Protein AF-A0A6A4W3W8-F1 (afdb_monomer)

Solvent-accessible surface area (backbone atoms only — not comparable to full-atom values): 4185 Å² total; per-residue (Å²): 122,64,83,70,40,48,67,54,58,51,50,50,55,47,48,52,61,56,41,48,90,79,46,79,70,92,42,73,67,56,41,53,53,45,46,66,52,44,58,72,72,51,60,64,67,60,55,50,55,47,56,68,45,35,66,57,50,52,52,48,33,74,73,67,36,78,68,72,73,111

Mean predicted aligned error: 5.41 Å

Organism: Amphibalanus amphitrite (NCBI:txid1232801)

Secondary structure (DSSP, 8-state):
--TT-HHHHHHHHHHHHHSGGG---SSHHHHHHHHHHHGGGS-HHHHHHHHHTHHHHHHHHHHH-GGGG-

InterPro domains:
  IPR036397 Ribonuclease H superfamily [G3DSA:3.30.420.10] (1-68)

Nearest PDB structures (foldseek):
  7e8j-assembly1_B  TM=4.664E-01  e=8.834E+00  Thermococcus celer Vu 13 = JCM 8558
  5hqo-assembly1_A  TM=3.797E-01  e=6.276E+00  Equus caballus
  3af9-assembly1_X  TM=3.796E-01  e=9.351E+00  Equus caballus

Radius of gyratio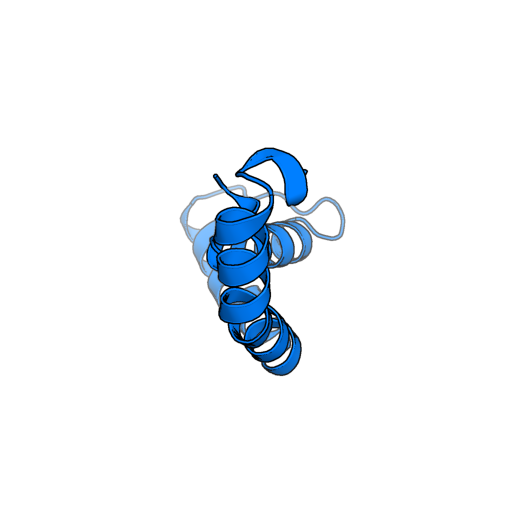n: 15.33 Å; Cα contacts (8 Å, |Δi|>4): 38; chains: 1; bounding box: 34×21×39 Å

Structure (mmCIF, N/CA/C/O backbone):
data_AF-A0A6A4W3W8-F1
#
_entry.id   AF-A0A6A4W3W8-F1
#
loop_
_atom_site.group_PDB
_atom_site.id
_atom_site.type_symbol
_atom_site.label_atom_id
_atom_site.label_alt_id
_atom_site.label_comp_id
_atom_site.label_asym_id
_atom_site.label_entity_id
_atom_site.label_seq_id
_atom_site.pdbx_PDB_ins_code
_atom_site.Cartn_x
_atom_site.Cartn_y
_atom_site.Cartn_z
_atom_site.occupancy
_atom_site.B_iso_or_equiv
_atom_site.auth_seq_id
_atom_site.auth_comp_id
_atom_site.auth_asym_id
_atom_site.auth_atom_id
_atom_site.pdbx_PDB_model_num
ATOM 1 N N . MET A 1 1 ? 5.972 11.718 -12.347 1.00 58.69 1 MET A N 1
ATOM 2 C CA . MET A 1 1 ? 6.138 10.295 -12.711 1.00 58.69 1 MET A CA 1
ATOM 3 C C . MET A 1 1 ? 5.862 9.371 -11.521 1.00 58.69 1 MET A C 1
ATOM 5 O O . MET A 1 1 ? 6.795 8.974 -10.831 1.00 58.69 1 MET A O 1
ATOM 9 N N . PRO A 1 2 ? 4.586 9.033 -11.281 1.00 60.03 2 PRO A N 1
ATOM 10 C CA . PRO A 1 2 ? 4.154 7.925 -10.426 1.00 60.03 2 PRO A CA 1
ATOM 11 C C . PRO A 1 2 ? 4.781 6.569 -10.735 1.00 60.03 2 PRO A C 1
ATOM 13 O O . PRO A 1 2 ? 5.282 5.892 -9.845 1.00 60.03 2 PRO A O 1
ATOM 16 N N . ALA A 1 3 ? 4.802 6.205 -12.021 1.00 63.12 3 ALA A N 1
ATOM 17 C CA . ALA A 1 3 ? 5.096 4.851 -12.491 1.00 63.12 3 ALA A CA 1
ATOM 18 C C . ALA A 1 3 ? 6.523 4.359 -12.183 1.00 63.12 3 ALA A C 1
ATOM 20 O O . ALA A 1 3 ? 6.772 3.158 -12.107 1.00 63.12 3 ALA A O 1
ATOM 21 N N . ILE A 1 4 ? 7.463 5.282 -11.955 1.00 70.94 4 ILE A N 1
ATOM 22 C CA . ILE A 1 4 ? 8.840 4.953 -11.556 1.00 70.94 4 ILE A CA 1
ATOM 23 C C . ILE A 1 4 ? 8.928 4.639 -10.057 1.00 70.94 4 ILE A C 1
ATOM 25 O O . ILE A 1 4 ? 9.854 3.954 -9.637 1.00 70.94 4 ILE A O 1
ATOM 29 N N . ARG A 1 5 ? 7.988 5.132 -9.237 1.00 80.25 5 ARG A N 1
ATOM 30 C CA . ARG A 1 5 ? 8.015 5.025 -7.774 1.00 80.25 5 ARG A CA 1
ATOM 31 C C . ARG A 1 5 ? 7.144 3.846 -7.322 1.00 80.25 5 ARG A C 1
ATOM 33 O O . ARG A 1 5 ? 5.934 4.016 -7.175 1.00 80.25 5 ARG A O 1
ATOM 40 N N . PRO A 1 6 ? 7.714 2.672 -6.988 1.00 82.56 6 PRO A N 1
ATOM 41 C CA . PRO A 1 6 ? 6.919 1.490 -6.631 1.00 82.56 6 PRO A CA 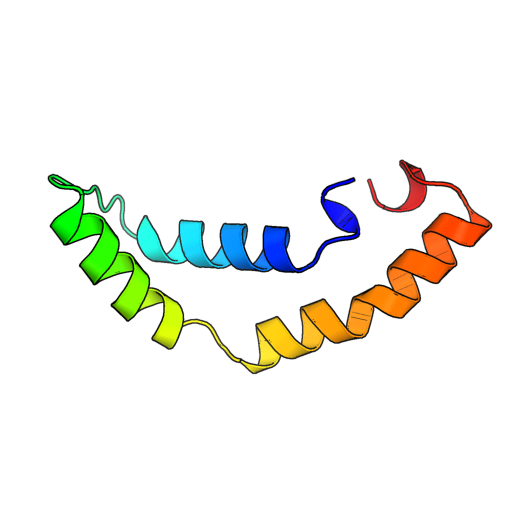1
ATOM 42 C C . PRO A 1 6 ? 6.066 1.699 -5.390 1.00 82.56 6 PRO A C 1
ATOM 44 O O . PRO A 1 6 ? 5.042 1.045 -5.220 1.00 82.56 6 PRO A O 1
ATOM 47 N N . ILE A 1 7 ? 6.481 2.630 -4.528 1.00 85.62 7 ILE A N 1
ATOM 48 C CA . ILE A 1 7 ? 5.741 3.001 -3.329 1.00 85.62 7 ILE A CA 1
ATOM 49 C C . ILE A 1 7 ? 4.316 3.468 -3.653 1.00 85.62 7 ILE A C 1
ATOM 51 O O . ILE A 1 7 ? 3.414 3.228 -2.861 1.00 85.62 7 ILE A O 1
ATOM 55 N N . GLU A 1 8 ? 4.073 4.076 -4.817 1.00 86.69 8 GLU A N 1
ATOM 56 C CA . GLU A 1 8 ? 2.722 4.479 -5.220 1.00 86.69 8 GLU A CA 1
ATOM 57 C C . GLU A 1 8 ? 1.841 3.274 -5.537 1.00 86.69 8 GLU A C 1
ATOM 59 O O . GLU A 1 8 ? 0.698 3.211 -5.085 1.00 86.69 8 GLU A O 1
ATOM 64 N N . THR A 1 9 ? 2.395 2.273 -6.220 1.00 87.25 9 THR A N 1
ATOM 65 C CA . THR A 1 9 ? 1.716 0.995 -6.457 1.00 87.25 9 THR A CA 1
ATOM 66 C C . THR A 1 9 ? 1.447 0.264 -5.143 1.00 87.25 9 THR A C 1
ATOM 68 O O . THR A 1 9 ? 0.351 -0.254 -4.938 1.00 87.25 9 THR A O 1
ATOM 71 N N . VAL A 1 10 ? 2.397 0.286 -4.202 1.00 88.38 10 VAL A N 1
ATOM 72 C CA . VAL A 1 10 ? 2.202 -0.269 -2.851 1.00 88.38 10 VAL A CA 1
ATOM 73 C C . VAL A 1 10 ? 1.058 0.445 -2.123 1.00 88.38 10 VAL A C 1
ATOM 75 O O . VAL A 1 10 ? 0.186 -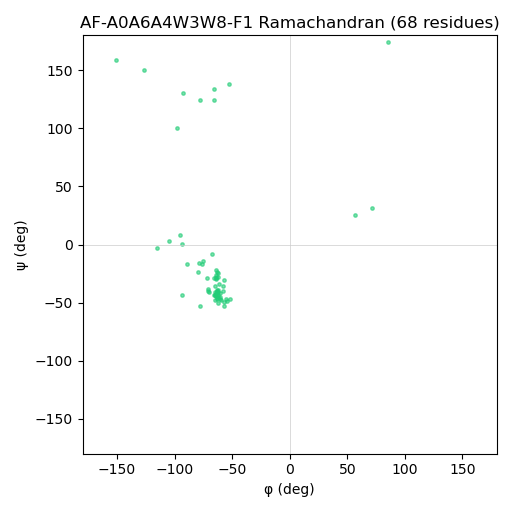0.214 -1.554 1.00 88.38 10 VAL A O 1
ATOM 78 N N . TRP A 1 11 ? 0.999 1.780 -2.178 1.00 89.81 11 TRP A N 1
ATOM 79 C CA . TRP A 1 11 ? -0.108 2.546 -1.599 1.00 89.81 11 TRP A CA 1
ATOM 80 C C . TRP A 1 11 ? -1.448 2.243 -2.270 1.00 89.81 11 TRP A C 1
ATOM 82 O O . TRP A 1 11 ? -2.457 2.144 -1.571 1.00 89.81 11 TRP A O 1
ATOM 92 N N . ALA A 1 12 ? -1.475 2.061 -3.591 1.00 90.06 12 ALA A N 1
ATOM 93 C CA . ALA A 1 12 ? -2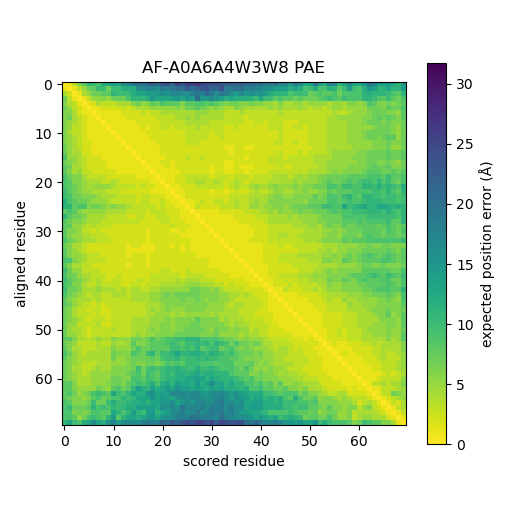.684 1.699 -4.323 1.00 90.06 12 ALA A CA 1
ATOM 94 C C . ALA A 1 12 ? -3.225 0.325 -3.889 1.00 90.06 12 ALA A C 1
ATOM 96 O O . ALA A 1 12 ? -4.411 0.209 -3.570 1.00 90.06 12 ALA A O 1
ATOM 97 N N . LEU A 1 13 ? -2.353 -0.684 -3.781 1.00 91.06 13 LEU A N 1
ATOM 98 C CA . LEU A 1 13 ? -2.709 -2.024 -3.298 1.00 91.06 13 LEU A CA 1
ATOM 99 C C . LEU A 1 13 ? -3.217 -1.994 -1.853 1.00 91.06 13 LEU A C 1
ATOM 101 O O . LEU A 1 13 ? -4.250 -2.584 -1.525 1.00 91.06 13 LEU A O 1
ATOM 105 N N . LEU A 1 14 ? -2.521 -1.264 -0.977 1.00 93.69 14 LEU A N 1
ATOM 106 C CA . LEU A 1 14 ? -2.942 -1.112 0.411 1.00 93.69 14 LEU A CA 1
ATOM 107 C C . LEU A 1 14 ? -4.295 -0.397 0.505 1.00 93.69 14 LEU A C 1
ATOM 109 O O . LEU A 1 14 ? -5.150 -0.809 1.287 1.00 93.69 14 LEU A O 1
ATOM 113 N N . LYS A 1 15 ? -4.522 0.640 -0.310 1.00 93.44 15 LYS A N 1
ATOM 114 C CA . LYS A 1 15 ? -5.799 1.360 -0.372 1.00 93.44 15 LYS A CA 1
ATOM 115 C C . LYS A 1 15 ? -6.936 0.425 -0.783 1.00 93.44 15 LYS A C 1
ATOM 117 O O . LYS A 1 15 ? -7.961 0.417 -0.105 1.00 93.44 15 LYS A O 1
ATOM 122 N N . GLN A 1 16 ? -6.751 -0.388 -1.824 1.00 93.38 16 GLN A N 1
ATOM 123 C CA . GLN A 1 16 ? -7.746 -1.384 -2.243 1.00 93.38 16 GLN A CA 1
ATOM 124 C C . GLN A 1 16 ? -8.110 -2.332 -1.091 1.00 93.38 16 GLN A C 1
ATOM 126 O O . GLN A 1 16 ? -9.286 -2.505 -0.790 1.00 93.38 16 GLN A O 1
ATOM 131 N N . LYS A 1 17 ? -7.111 -2.858 -0.373 1.00 93.56 17 LYS A N 1
ATOM 132 C CA . LYS A 1 17 ? -7.320 -3.726 0.800 1.00 93.56 17 LYS A CA 1
ATOM 133 C C . LYS A 1 17 ? -8.002 -3.024 1.982 1.00 93.56 17 LYS A C 1
ATOM 135 O O . LYS A 1 17 ? -8.771 -3.644 2.715 1.00 93.56 17 LYS A O 1
ATOM 140 N N . VAL A 1 18 ? -7.707 -1.746 2.218 1.00 95.81 18 VAL A N 1
ATOM 141 C CA . VAL A 1 18 ? -8.310 -0.964 3.313 1.00 95.81 18 VAL A CA 1
ATOM 142 C C . VAL A 1 18 ? -9.809 -0.764 3.093 1.00 95.81 18 VAL A C 1
ATOM 144 O O . VAL A 1 18 ? -10.572 -0.950 4.044 1.00 95.81 18 VAL A O 1
ATOM 147 N N . TYR A 1 19 ? -10.207 -0.440 1.860 1.00 95.62 19 TYR A N 1
ATOM 148 C CA . TYR A 1 19 ? -11.591 -0.137 1.466 1.00 95.62 19 TYR A CA 1
ATOM 149 C C . TYR A 1 19 ? -12.358 -1.340 0.885 1.00 95.62 19 TYR A C 1
ATOM 151 O O . TYR A 1 19 ? -13.477 -1.196 0.396 1.00 95.62 19 TYR A O 1
ATOM 159 N N . GLU A 1 20 ? -11.771 -2.533 0.952 1.00 94.38 20 GLU A N 1
ATOM 160 C CA . GLU A 1 20 ? -12.388 -3.795 0.546 1.00 94.38 20 GLU A CA 1
ATOM 161 C C . GLU A 1 20 ? -13.753 -4.008 1.227 1.00 94.38 20 GLU A C 1
ATOM 163 O O . GLU A 1 20 ? -13.911 -3.746 2.424 1.00 94.38 20 GLU A O 1
ATOM 168 N N . GLY A 1 21 ? -14.741 -4.489 0.465 1.00 94.38 21 GLY A N 1
ATOM 169 C CA . GLY A 1 21 ? -16.085 -4.779 0.976 1.00 94.38 21 GLY A CA 1
ATOM 170 C C . GLY A 1 21 ? -16.915 -3.538 1.320 1.00 94.38 21 GLY A C 1
ATOM 171 O O . GLY A 1 21 ? -17.715 -3.591 2.249 1.00 94.38 21 GLY A O 1
ATOM 172 N N . ASN A 1 22 ? -16.711 -2.418 0.613 1.00 93.50 22 ASN A N 1
ATOM 173 C CA . ASN A 1 22 ? -17.361 -1.125 0.884 1.00 93.50 22 ASN A CA 1
ATOM 174 C C . ASN A 1 22 ? -17.121 -0.609 2.312 1.00 93.50 22 ASN A C 1
ATOM 176 O O . ASN A 1 22 ? -17.920 0.154 2.856 1.00 93.50 22 ASN A O 1
ATOM 180 N N . TRP A 1 23 ? -16.018 -1.031 2.935 1.00 95.81 23 TRP A N 1
ATOM 181 C CA . TRP A 1 23 ? -15.671 -0.584 4.272 1.00 95.81 23 TRP A CA 1
ATOM 182 C C . TRP A 1 23 ? -15.365 0.916 4.268 1.00 95.81 23 TRP A C 1
ATOM 184 O O . TRP A 1 23 ? -14.598 1.395 3.436 1.00 95.81 23 TRP A O 1
ATOM 194 N N . THR A 1 24 ? -15.911 1.657 5.229 1.00 94.25 24 THR A N 1
ATOM 195 C CA . THR A 1 24 ? -15.646 3.087 5.413 1.00 94.25 24 THR A CA 1
ATOM 196 C C . THR A 1 24 ? -15.206 3.371 6.844 1.00 94.25 24 THR A C 1
ATOM 198 O O . THR A 1 24 ? -15.561 2.663 7.788 1.00 94.25 24 THR A O 1
ATOM 201 N N . ALA A 1 25 ? -14.388 4.410 7.009 1.00 95.00 25 ALA A N 1
ATOM 202 C CA . ALA A 1 25 ? -13.937 4.849 8.320 1.00 95.00 25 ALA A CA 1
ATOM 203 C C . ALA A 1 25 ? -14.866 5.934 8.878 1.00 95.00 25 ALA A C 1
ATOM 205 O O . ALA A 1 25 ? -15.106 6.944 8.224 1.00 95.00 25 ALA A O 1
ATOM 206 N N . LEU A 1 26 ? -15.302 5.760 10.121 1.00 94.88 26 LEU A N 1
ATOM 207 C CA . LEU A 1 26 ? -16.071 6.726 10.909 1.00 94.88 26 LEU A CA 1
ATOM 208 C C . LEU A 1 26 ? -15.164 7.678 11.705 1.00 94.88 26 LEU A C 1
ATOM 210 O O . LEU A 1 26 ? -15.608 8.718 12.181 1.00 94.88 26 LEU A O 1
ATOM 214 N N . SER A 1 27 ? -13.881 7.332 11.873 1.00 97.19 27 SER A N 1
ATOM 215 C CA . SER A 1 27 ? -12.893 8.186 12.539 1.00 97.19 27 SER A CA 1
ATOM 216 C C . SER A 1 27 ? -11.471 7.953 12.026 1.00 97.19 27 SER A C 1
ATOM 218 O O . SER A 1 27 ? -11.126 6.880 11.520 1.00 97.19 27 SER A O 1
ATOM 220 N N . LYS A 1 28 ? -10.595 8.949 12.225 1.00 96.81 28 LYS A N 1
ATOM 221 C CA . LYS A 1 28 ? -9.160 8.835 11.905 1.00 96.81 28 LYS A CA 1
ATOM 222 C C . LYS A 1 28 ? -8.494 7.675 12.653 1.00 96.81 28 LYS A C 1
ATOM 224 O O . LYS A 1 28 ? -7.629 7.001 12.100 1.00 96.81 28 LYS A O 1
ATOM 229 N N . GLN A 1 29 ? -8.905 7.419 13.894 1.00 97.38 29 GLN A N 1
ATOM 230 C CA . GLN A 1 29 ? -8.339 6.357 14.725 1.00 97.38 29 GLN A CA 1
ATOM 231 C C . GLN A 1 29 ? -8.742 4.967 14.215 1.00 97.38 29 GLN A C 1
ATOM 233 O O . GLN A 1 29 ? -7.904 4.065 14.159 1.00 97.38 29 GLN A O 1
ATOM 238 N N . GLN A 1 30 ? -9.987 4.821 13.751 1.00 97.00 30 GLN A N 1
ATOM 239 C CA . GLN A 1 30 ? -10.464 3.603 13.101 1.00 97.00 30 GLN A CA 1
ATOM 240 C C . GLN A 1 30 ? -9.713 3.346 11.787 1.00 97.00 30 GLN A C 1
ATOM 242 O O . GLN A 1 30 ? -9.245 2.229 11.557 1.00 97.00 30 GLN A O 1
ATOM 247 N N . LEU A 1 31 ? -9.524 4.386 10.966 1.00 97.06 31 LEU A N 1
ATOM 248 C CA . LEU A 1 31 ? -8.738 4.302 9.734 1.00 97.06 31 LEU A CA 1
ATOM 249 C C . LEU A 1 31 ? -7.288 3.884 10.016 1.00 97.06 31 LEU A C 1
ATOM 251 O O . LEU A 1 31 ? -6.788 2.945 9.402 1.00 97.06 31 LEU A O 1
ATOM 255 N N . ALA A 1 32 ? -6.627 4.518 10.987 1.00 96.81 32 ALA A N 1
ATOM 256 C CA . ALA A 1 32 ? -5.257 4.175 11.367 1.00 96.81 32 ALA A CA 1
ATOM 257 C C . ALA A 1 32 ? -5.139 2.720 11.856 1.00 96.81 32 ALA A C 1
ATOM 259 O O . ALA A 1 32 ? -4.199 2.012 11.493 1.00 96.81 32 ALA A O 1
ATOM 260 N N . GLY A 1 33 ? -6.106 2.248 12.650 1.00 97.06 33 GLY A N 1
ATOM 261 C CA . GLY A 1 33 ? -6.180 0.851 13.080 1.00 97.06 33 GLY A CA 1
ATOM 262 C C . GLY A 1 33 ? -6.355 -0.116 11.906 1.00 97.06 33 GLY A C 1
ATOM 263 O O . GLY A 1 33 ? -5.662 -1.132 11.837 1.00 97.06 33 GLY A O 1
ATOM 264 N N . ARG A 1 34 ? -7.231 0.221 10.951 1.00 96.19 34 ARG A N 1
ATOM 265 C CA . ARG A 1 34 ? -7.476 -0.575 9.741 1.00 96.19 34 ARG A CA 1
ATOM 266 C C . ARG A 1 34 ? -6.232 -0.670 8.863 1.00 96.19 34 ARG A C 1
ATOM 268 O O . ARG A 1 34 ? -5.868 -1.777 8.480 1.00 96.19 34 ARG A O 1
ATOM 275 N N . ILE A 1 35 ? -5.552 0.451 8.613 1.00 96.38 35 ILE A N 1
ATOM 276 C CA . ILE A 1 35 ? -4.307 0.505 7.829 1.00 96.38 35 ILE A CA 1
ATOM 277 C C . ILE A 1 35 ? -3.241 -0.404 8.451 1.00 96.38 35 ILE A C 1
ATOM 279 O O . ILE A 1 35 ? -2.687 -1.253 7.760 1.00 96.38 35 ILE A O 1
ATOM 283 N N . ARG A 1 36 ? -3.000 -0.298 9.767 1.00 96.00 36 ARG A N 1
ATOM 284 C CA . ARG A 1 36 ? -2.008 -1.135 10.473 1.00 96.00 36 ARG A CA 1
ATOM 285 C C . ARG A 1 36 ? -2.323 -2.631 10.438 1.00 96.00 36 ARG A C 1
ATOM 287 O O . ARG A 1 36 ? -1.406 -3.438 10.552 1.00 96.00 36 ARG A O 1
ATOM 294 N N . ARG A 1 37 ? -3.598 -3.010 10.329 1.00 95.75 37 ARG A N 1
ATOM 295 C CA . ARG A 1 37 ? -4.000 -4.413 10.153 1.00 95.75 37 ARG A CA 1
ATOM 296 C C . ARG A 1 37 ? -3.791 -4.853 8.709 1.00 95.75 37 ARG A C 1
ATOM 298 O O . ARG A 1 37 ? -3.066 -5.809 8.473 1.00 95.75 37 ARG A O 1
ATOM 305 N N . LYS A 1 38 ? -4.341 -4.103 7.752 1.00 94.62 38 LYS A N 1
ATOM 306 C CA . LYS A 1 38 ? -4.306 -4.459 6.330 1.00 94.62 38 LYS A CA 1
ATOM 307 C C . LYS A 1 38 ? -2.908 -4.444 5.726 1.00 94.62 38 LYS A C 1
ATOM 309 O O . LYS A 1 38 ? -2.643 -5.254 4.848 1.00 94.62 38 LYS A O 1
ATOM 314 N N . ILE A 1 39 ? -1.992 -3.617 6.231 1.00 92.50 39 ILE A N 1
ATOM 315 C CA . ILE A 1 39 ? -0.592 -3.637 5.783 1.00 92.50 39 ILE A CA 1
ATOM 316 C C . ILE A 1 39 ? 0.116 -4.958 6.116 1.00 92.50 39 ILE A C 1
ATOM 318 O O . ILE A 1 39 ? 1.001 -5.360 5.376 1.00 92.50 39 ILE A O 1
ATOM 322 N N . LYS A 1 40 ? -0.300 -5.672 7.174 1.00 92.00 40 LYS A N 1
ATOM 323 C CA . LYS A 1 40 ? 0.234 -7.005 7.509 1.00 92.00 40 LYS A CA 1
ATOM 324 C C . LYS A 1 40 ? -0.311 -8.113 6.604 1.00 92.00 40 LYS A C 1
ATOM 326 O O . LYS A 1 40 ? 0.252 -9.196 6.572 1.00 92.00 40 LYS A O 1
ATOM 331 N N . GLU A 1 41 ? -1.409 -7.846 5.899 1.00 91.12 41 GLU A N 1
ATOM 332 C CA . GLU A 1 41 ? -2.016 -8.745 4.907 1.00 91.12 41 GLU A CA 1
ATOM 333 C C . GLU A 1 41 ? -1.521 -8.449 3.479 1.00 91.12 41 GLU A C 1
ATOM 335 O O . GLU A 1 41 ? -2.003 -9.050 2.513 1.00 91.12 41 GLU A O 1
ATOM 340 N N . VAL A 1 42 ? -0.633 -7.463 3.315 1.00 88.94 42 VAL A N 1
ATOM 341 C CA . VAL A 1 42 ? 0.063 -7.234 2.050 1.00 88.94 42 VAL A CA 1
ATOM 342 C C . VAL A 1 42 ? 1.171 -8.271 1.951 1.00 88.94 42 VAL A C 1
ATOM 344 O O . VAL A 1 42 ? 2.014 -8.370 2.838 1.00 88.94 42 VAL A O 1
ATOM 347 N N . ASP A 1 43 ? 1.150 -9.036 0.866 1.00 87.69 43 ASP A N 1
ATOM 348 C CA . ASP A 1 43 ? 2.177 -10.027 0.581 1.00 87.69 43 ASP A CA 1
ATOM 349 C C . ASP A 1 43 ? 3.524 -9.331 0.329 1.00 87.69 43 ASP A C 1
ATOM 351 O O . ASP A 1 43 ? 3.643 -8.447 -0.527 1.00 87.69 43 ASP A O 1
ATOM 355 N N . ILE A 1 44 ? 4.539 -9.723 1.099 1.00 87.69 44 ILE A N 1
ATOM 356 C CA . ILE A 1 44 ? 5.882 -9.156 1.007 1.00 87.69 44 ILE A CA 1
ATOM 357 C C . ILE A 1 44 ? 6.532 -9.448 -0.350 1.00 87.69 44 ILE A C 1
ATOM 359 O O . ILE A 1 44 ? 7.287 -8.615 -0.852 1.00 87.69 44 ILE A O 1
ATOM 363 N N . GLU A 1 45 ? 6.19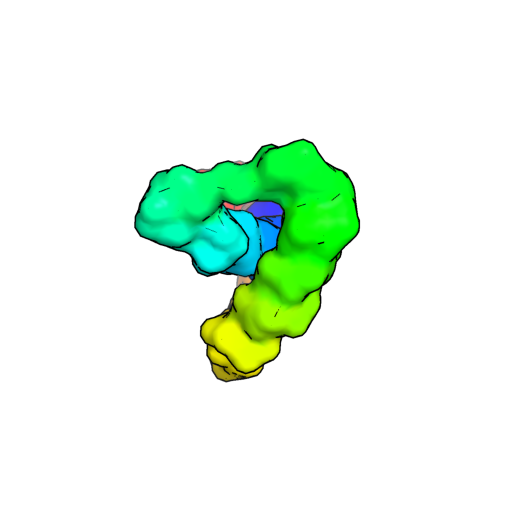3 -10.569 -0.988 1.00 90.31 45 GLU A N 1
ATOM 364 C CA . GLU A 1 45 ? 6.744 -10.941 -2.292 1.00 90.31 45 GLU A CA 1
ATOM 365 C C . GLU A 1 45 ? 6.191 -10.056 -3.417 1.00 90.31 45 GLU A C 1
ATOM 367 O O . GLU A 1 45 ? 6.906 -9.728 -4.369 1.00 90.31 45 GLU A O 1
ATOM 372 N N . VAL A 1 46 ? 4.967 -9.538 -3.264 1.00 86.38 46 VAL A N 1
ATOM 373 C CA . VAL A 1 46 ? 4.423 -8.506 -4.162 1.00 86.38 46 VAL A CA 1
ATOM 374 C C . VAL A 1 46 ? 5.228 -7.210 -4.038 1.00 86.38 46 VAL A C 1
ATOM 376 O O . VAL A 1 46 ? 5.584 -6.605 -5.050 1.00 86.38 46 VAL A O 1
ATOM 379 N N . VAL A 1 47 ? 5.565 -6.792 -2.813 1.00 87.38 47 VAL A N 1
ATOM 380 C CA . VAL A 1 47 ? 6.378 -5.585 -2.580 1.00 87.38 47 VAL A CA 1
ATOM 381 C C . VAL A 1 47 ? 7.791 -5.760 -3.138 1.00 87.38 47 VAL A C 1
ATOM 383 O O . VAL A 1 47 ? 8.293 -4.860 -3.813 1.00 87.38 47 VAL A O 1
ATOM 386 N N . ARG A 1 48 ? 8.412 -6.925 -2.915 1.00 89.75 48 ARG A N 1
ATOM 387 C CA . ARG A 1 48 ? 9.731 -7.271 -3.462 1.00 89.75 48 ARG A CA 1
ATOM 388 C C . ARG A 1 48 ? 9.733 -7.181 -4.987 1.00 89.75 48 ARG A C 1
ATOM 390 O O . ARG A 1 48 ? 10.530 -6.435 -5.549 1.00 89.75 48 ARG A O 1
ATOM 397 N N . THR A 1 49 ? 8.783 -7.849 -5.639 1.00 89.31 49 THR A N 1
ATOM 398 C CA . THR A 1 49 ? 8.656 -7.866 -7.105 1.00 89.31 49 THR A CA 1
ATOM 399 C C . THR A 1 49 ? 8.493 -6.455 -7.680 1.00 89.31 49 THR A C 1
ATOM 401 O O . THR A 1 49 ? 9.061 -6.128 -8.722 1.00 89.31 49 THR A O 1
ATOM 404 N N . LEU A 1 50 ? 7.725 -5.590 -7.010 1.00 86.56 50 LEU A N 1
ATOM 405 C CA . LEU A 1 50 ? 7.541 -4.198 -7.429 1.00 86.56 50 LEU A CA 1
ATOM 406 C C . LEU A 1 50 ? 8.844 -3.389 -7.355 1.00 86.56 50 LEU A C 1
ATOM 408 O O . LEU A 1 50 ? 9.122 -2.595 -8.254 1.00 86.56 50 LEU A O 1
ATOM 412 N N . LEU A 1 51 ? 9.645 -3.591 -6.308 1.00 85.69 51 LEU A N 1
ATOM 413 C CA . LEU A 1 51 ? 10.934 -2.916 -6.139 1.00 85.69 51 LEU A CA 1
ATOM 414 C C . LEU A 1 51 ? 11.986 -3.425 -7.135 1.00 85.69 51 LEU A C 1
ATOM 416 O O . LEU A 1 51 ? 12.720 -2.626 -7.714 1.00 85.69 51 LEU A O 1
ATOM 420 N N . GLU A 1 52 ? 12.026 -4.731 -7.396 1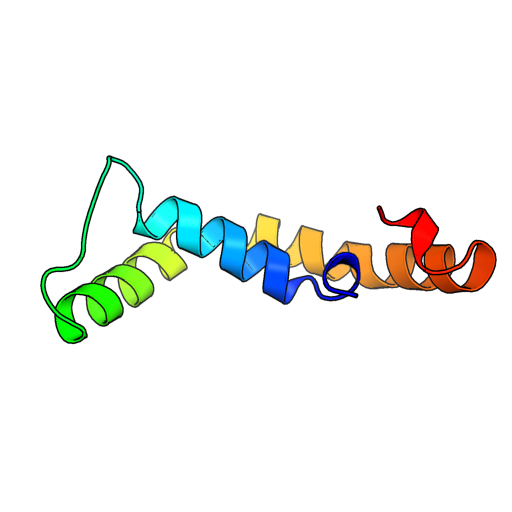.00 88.56 52 GLU A N 1
ATOM 421 C CA . GLU A 1 52 ? 12.971 -5.352 -8.336 1.00 88.56 52 GLU A CA 1
ATOM 422 C C . GLU A 1 52 ? 12.784 -4.884 -9.787 1.00 88.56 52 GLU A C 1
ATOM 424 O O . GLU A 1 52 ? 13.728 -4.908 -10.576 1.00 88.56 52 GLU A O 1
ATOM 429 N N . ARG A 1 53 ? 11.588 -4.404 -10.151 1.00 84.75 53 ARG A N 1
ATOM 430 C CA . ARG A 1 53 ? 11.298 -3.867 -11.492 1.00 84.75 53 ARG A CA 1
ATOM 431 C C . ARG A 1 53 ? 11.809 -2.440 -11.710 1.00 84.75 53 ARG A C 1
ATOM 433 O O . ARG A 1 53 ? 11.952 -2.026 -12.862 1.00 84.75 53 ARG A O 1
ATOM 440 N N . VAL A 1 54 ? 12.151 -1.701 -10.647 1.00 85.94 54 VAL A N 1
ATOM 441 C CA . VAL A 1 54 ? 12.613 -0.298 -10.733 1.00 85.94 54 VAL A CA 1
ATOM 442 C C . VAL A 1 54 ? 13.802 -0.113 -11.670 1.00 85.94 54 VAL A C 1
ATOM 444 O O . VAL A 1 54 ? 13.727 0.768 -12.526 1.00 85.94 54 VAL A O 1
ATOM 447 N N . PRO A 1 55 ? 14.883 -0.914 -11.594 1.00 84.56 55 PRO A N 1
ATOM 448 C CA . PRO A 1 55 ? 16.018 -0.739 -12.494 1.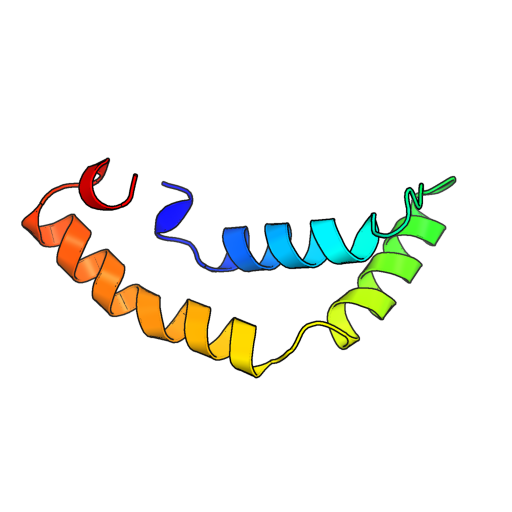00 84.56 55 PRO A CA 1
ATOM 449 C C . PRO A 1 55 ? 15.629 -0.937 -13.964 1.00 84.56 55 PRO A C 1
ATOM 451 O O . PRO A 1 55 ? 16.161 -0.257 -14.837 1.00 84.56 55 PRO A O 1
ATOM 454 N N . GLY A 1 56 ? 14.684 -1.841 -14.247 1.00 85.12 56 GLY A N 1
ATOM 455 C CA . GLY A 1 56 ? 14.133 -2.039 -15.589 1.00 85.12 56 GLY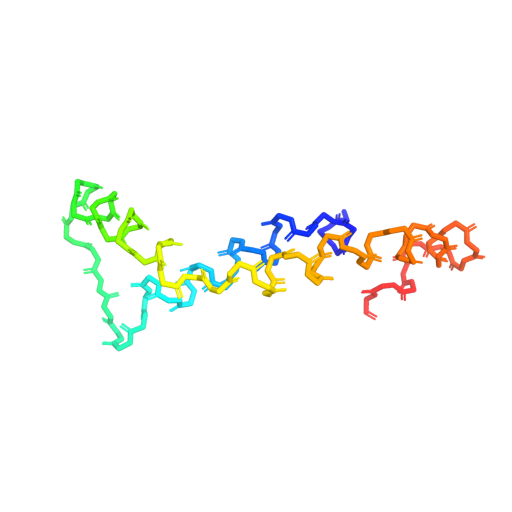 A CA 1
ATOM 456 C C . GLY A 1 56 ? 13.372 -0.812 -16.086 1.00 85.12 56 GLY A C 1
ATOM 457 O O . GLY A 1 56 ? 13.650 -0.332 -17.182 1.00 85.12 56 GLY A O 1
ATOM 458 N N . HIS A 1 57 ? 12.487 -0.259 -15.255 1.00 84.75 57 HIS A N 1
ATOM 459 C CA . HIS A 1 57 ? 11.737 0.958 -15.576 1.00 84.75 57 HIS A CA 1
ATOM 460 C C . HIS A 1 57 ? 12.654 2.172 -15.777 1.00 84.75 57 HIS A C 1
ATOM 462 O O . HIS A 1 57 ? 12.455 2.938 -16.713 1.00 84.75 57 HIS A O 1
ATOM 468 N N . LEU A 1 58 ? 13.692 2.329 -14.949 1.00 84.69 58 LEU A N 1
ATOM 469 C CA . LEU A 1 58 ? 14.674 3.407 -15.101 1.00 84.69 58 LEU A CA 1
ATOM 470 C C . LEU A 1 58 ? 15.464 3.286 -16.408 1.00 84.69 58 LEU A C 1
ATOM 472 O O . LEU 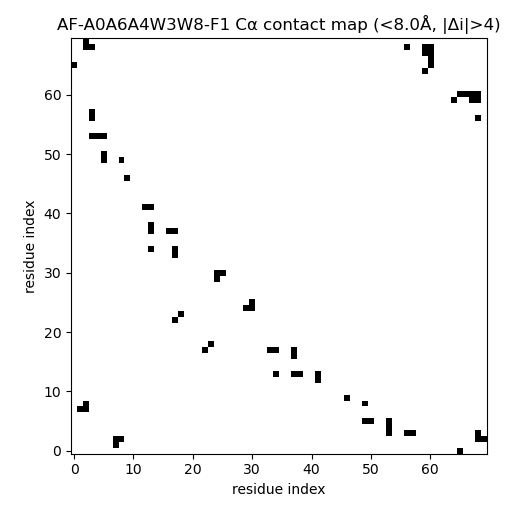A 1 58 ? 15.674 4.290 -17.085 1.00 84.69 58 LEU A O 1
ATOM 476 N N . ARG A 1 59 ? 15.871 2.068 -16.790 1.00 86.56 59 ARG A N 1
ATOM 477 C CA . ARG A 1 59 ? 16.533 1.824 -18.082 1.00 86.56 59 ARG A CA 1
ATOM 478 C C . ARG A 1 59 ? 15.619 2.143 -19.262 1.00 86.56 59 ARG A C 1
ATOM 480 O O . ARG A 1 59 ? 16.080 2.755 -20.219 1.00 86.56 59 ARG A O 1
ATOM 487 N N . LEU A 1 60 ? 14.350 1.745 -19.185 1.00 85.00 60 LEU A N 1
ATOM 488 C CA . LEU A 1 60 ? 13.363 2.016 -20.229 1.00 85.00 60 LEU A CA 1
ATOM 489 C C . LEU A 1 60 ? 13.152 3.522 -20.406 1.00 85.00 60 LEU A C 1
ATOM 491 O O . LEU A 1 60 ? 13.309 4.034 -21.507 1.00 85.00 60 LEU A O 1
ATOM 495 N N . VAL A 1 61 ? 12.918 4.245 -19.309 1.00 86.50 61 VAL A N 1
ATOM 496 C CA . VAL A 1 61 ? 12.748 5.707 -19.332 1.00 86.50 61 VAL A CA 1
ATOM 497 C C . VAL A 1 61 ? 13.999 6.417 -19.833 1.00 86.50 61 VAL A C 1
ATOM 499 O O . VAL A 1 61 ? 13.896 7.377 -20.590 1.00 86.50 61 VAL A O 1
ATOM 502 N N . GLY A 1 62 ? 15.187 5.939 -19.450 1.00 85.00 62 GLY A N 1
ATOM 503 C CA . GLY A 1 62 ? 16.448 6.482 -19.952 1.00 85.00 62 GLY A CA 1
ATOM 504 C C . GLY A 1 62 ? 16.640 6.299 -21.461 1.00 85.00 62 GLY A C 1
ATOM 505 O O . GLY A 1 62 ? 17.344 7.095 -22.074 1.00 85.00 62 GLY A O 1
ATOM 506 N N . ARG A 1 63 ? 16.020 5.276 -22.065 1.00 88.12 63 ARG A N 1
ATOM 507 C CA . ARG A 1 63 ? 16.130 4.966 -23.498 1.00 88.12 63 ARG A CA 1
ATOM 508 C C . ARG A 1 63 ? 15.021 5.600 -24.339 1.00 88.12 63 ARG A C 1
ATOM 510 O O . ARG A 1 63 ? 15.299 6.085 -25.429 1.00 88.12 63 ARG A O 1
ATOM 517 N N . GLU A 1 64 ? 13.784 5.541 -23.862 1.00 88.25 64 GLU A N 1
ATOM 518 C CA . GLU A 1 64 ? 12.572 5.817 -24.650 1.00 88.25 64 GLU A CA 1
ATOM 519 C C . GLU A 1 64 ? 11.809 7.054 -24.152 1.00 88.25 64 GLU A C 1
ATOM 521 O O . GLU A 1 64 ? 10.833 7.476 -24.765 1.00 88.25 64 GLU A O 1
ATOM 526 N N . GLY A 1 65 ? 12.279 7.681 -23.071 1.00 80.56 65 GLY A N 1
ATOM 527 C CA . GLY A 1 65 ? 11.613 8.814 -22.445 1.00 80.56 65 GLY A CA 1
ATOM 528 C C . GLY A 1 65 ? 10.538 8.395 -21.441 1.00 80.56 65 GLY A C 1
ATOM 529 O O . GLY A 1 65 ? 10.235 7.221 -21.235 1.00 80.56 65 GLY A O 1
ATOM 530 N N . ALA A 1 66 ? 9.980 9.390 -20.754 1.00 75.44 66 ALA A N 1
ATOM 531 C CA . ALA A 1 66 ? 9.057 9.196 -19.638 1.00 75.44 66 ALA A CA 1
ATOM 532 C C . ALA A 1 66 ? 7.735 8.506 -20.024 1.00 75.44 66 ALA A C 1
ATOM 534 O O . ALA A 1 66 ? 7.145 7.811 -19.193 1.00 75.44 66 ALA A O 1
ATOM 535 N N . ASP A 1 67 ? 7.299 8.681 -21.271 1.00 79.81 67 ASP A N 1
ATOM 536 C CA . ASP A 1 67 ? 6.014 8.190 -21.774 1.00 79.81 67 ASP A CA 1
ATOM 537 C C . ASP A 1 67 ? 6.009 6.676 -22.025 1.00 79.81 67 ASP A C 1
ATOM 539 O O . ASP A 1 67 ? 4.947 6.071 -22.102 1.00 79.81 67 ASP A O 1
ATOM 543 N N . ALA A 1 68 ? 7.180 6.032 -22.053 1.00 77.00 68 ALA A N 1
ATOM 544 C CA . ALA A 1 68 ? 7.310 4.586 -22.251 1.00 77.00 68 ALA A CA 1
ATOM 545 C C . ALA A 1 68 ? 6.770 3.731 -21.082 1.00 77.00 68 ALA A C 1
ATOM 547 O O . ALA A 1 68 ? 6.726 2.507 -21.175 1.00 77.00 68 ALA A O 1
ATOM 548 N N . LEU A 1 69 ? 6.393 4.357 -19.960 1.00 69.69 69 LEU A N 1
ATOM 549 C CA . LEU A 1 69 ? 5.797 3.697 -18.789 1.00 69.69 69 LEU A CA 1
ATOM 550 C C . LEU A 1 69 ? 4.280 3.930 -18.648 1.00 69.69 69 LEU A C 1
ATOM 552 O O . LEU A 1 69 ? 3.721 3.522 -17.625 1.00 69.69 69 LEU A O 1
ATOM 556 N N . ILE A 1 70 ? 3.649 4.633 -19.596 1.00 61.06 70 ILE A N 1
ATOM 557 C CA . ILE A 1 70 ? 2.230 5.038 -19.560 1.00 61.06 70 ILE A CA 1
ATOM 558 C C . ILE A 1 70 ? 1.363 4.050 -20.340 1.00 61.06 70 ILE A C 1
ATOM 560 O O . ILE A 1 70 ? 1.759 3.661 -21.458 1.00 61.06 70 ILE A O 1
#

Sequence (70 aa):
MPAIRPIETVWALLKQKVYEGNWTALSKQQLAGRIRRKIKEVDIEVVRTLLERVPGHLRLVGREGADALI

pLDDT: mean 87.67, std 9.02, range [58.69, 97.38]

Foldseek 3Di:
DLLLPLVSVVVVVLVCQLCPPVDDDPDPVSSVVSSVVSNVVPDVVVSVVSVVCNVVLVVQCVVPNDVSRD